Protein AF-A0A2G9PLU1-F1 (afdb_monomer_lite)

Secondary structure (DSSP, 8-state):
--HHHHHHHHHHHHHHHHHHS--S-HHHHHHHHHHHHHHHHHHHHHHHHHHTT-S-GGGGTT--TTSSHHHHHHHHHHHHHHHHHHHTT--STTT-

Radius of gyration: 15.92 Å; chains: 1; bounding box: 36×31×39 Å

Sequence (96 aa):
MDFTHFLRLIHAESERLAKHYPCDSMDRETFARAVKLGEEVGELFSEILKHSALQRKEKMQGYDKDKESLAEEFADVIITSLLLAERMNIDIESAL

Foldseek 3Di:
DDPVVVLVVLLVVLVVCCVVPPDPDLVVVLVVLVVQLVVLVVQLVQVVCLQVVNDDPVSVVPDDPPDPRNVVSVVSNVSSVSSSCVSVVHDVVVVD

pLDDT: mean 90.33, std 9.73, range [56.31, 98.56]

Structure (mmCIF, N/CA/C/O backbone):
data_AF-A0A2G9PLU1-F1
#
_entry.id   AF-A0A2G9PLU1-F1
#
loop_
_atom_site.group_PDB
_atom_site.id
_atom_site.type_symbol
_atom_site.label_atom_id
_atom_site.label_alt_id
_atom_site.label_comp_id
_atom_site.label_asym_id
_atom_site.label_entity_id
_atom_site.label_seq_id
_atom_site.pdbx_PDB_ins_code
_atom_site.Cartn_x
_atom_site.Cartn_y
_atom_site.Cartn_z
_atom_site.occupancy
_atom_site.B_iso_or_equiv
_atom_site.auth_seq_id
_atom_site.auth_comp_id
_atom_site.auth_asym_id
_atom_site.auth_atom_id
_atom_site.pdbx_PDB_model_num
ATOM 1 N N . MET A 1 1 ? -14.379 -10.847 -8.679 1.00 76.38 1 MET A N 1
ATOM 2 C CA . MET A 1 1 ? -13.153 -10.507 -9.426 1.00 76.38 1 MET A CA 1
ATOM 3 C C . MET A 1 1 ? -12.116 -11.552 -9.064 1.00 76.38 1 MET A C 1
ATOM 5 O O . MET A 1 1 ? -12.020 -11.850 -7.881 1.00 76.38 1 MET A O 1
ATOM 9 N N . ASP A 1 2 ? -11.435 -12.166 -10.030 1.00 92.62 2 ASP A N 1
ATOM 10 C CA . ASP A 1 2 ? -10.307 -13.058 -9.726 1.00 92.62 2 ASP A CA 1
ATOM 11 C C . ASP A 1 2 ? -9.016 -12.253 -9.485 1.00 92.62 2 ASP A C 1
ATOM 13 O O . ASP A 1 2 ? -8.937 -11.072 -9.835 1.00 92.62 2 ASP A O 1
ATOM 17 N N . PHE A 1 3 ? -8.025 -12.878 -8.846 1.00 92.06 3 PHE A N 1
ATOM 18 C CA . PHE A 1 3 ? -6.791 -12.200 -8.443 1.00 92.06 3 PHE A CA 1
ATOM 19 C C . PHE A 1 3 ? -5.982 -11.700 -9.649 1.00 92.06 3 PHE A C 1
ATOM 21 O O . PHE A 1 3 ? -5.546 -10.553 -9.667 1.00 92.06 3 PHE A O 1
ATOM 28 N N . THR A 1 4 ? -5.888 -12.493 -10.717 1.00 93.75 4 THR A N 1
ATOM 29 C CA . THR A 1 4 ? -5.207 -12.111 -11.962 1.00 93.75 4 THR A CA 1
ATOM 30 C C . THR A 1 4 ? -5.873 -10.907 -12.645 1.00 93.75 4 THR A C 1
ATOM 32 O O . THR A 1 4 ? -5.211 -10.039 -13.215 1.00 93.75 4 THR A O 1
ATOM 35 N N . HIS A 1 5 ? -7.203 -10.817 -12.623 1.00 95.56 5 HIS A N 1
ATOM 36 C CA . HIS A 1 5 ? -7.951 -9.657 -13.098 1.00 95.56 5 HIS A CA 1
ATOM 37 C C . HIS A 1 5 ? -7.657 -8.434 -12.235 1.00 95.56 5 HIS A C 1
ATOM 39 O O . HIS A 1 5 ? -7.449 -7.354 -12.782 1.00 95.56 5 HIS A O 1
ATOM 45 N N . PHE A 1 6 ? -7.590 -8.601 -10.916 1.00 95.94 6 PHE A N 1
ATOM 46 C CA . PHE A 1 6 ? -7.247 -7.511 -10.013 1.00 95.94 6 PHE A CA 1
ATOM 47 C C . PHE A 1 6 ? -5.825 -6.983 -10.258 1.00 95.94 6 PHE A C 1
ATOM 49 O O . PHE A 1 6 ? -5.657 -5.780 -10.436 1.00 95.94 6 PHE A O 1
ATOM 56 N N . LEU A 1 7 ? -4.822 -7.856 -10.398 1.00 95.88 7 LEU A N 1
ATOM 57 C CA . LEU A 1 7 ? -3.449 -7.443 -10.722 1.00 95.88 7 LEU A CA 1
ATOM 58 C C . LEU A 1 7 ? -3.356 -6.716 -12.073 1.00 95.88 7 LEU A C 1
ATOM 60 O O . LEU A 1 7 ? -2.629 -5.734 -12.196 1.00 95.88 7 LEU A O 1
ATOM 64 N N . ARG A 1 8 ? -4.156 -7.111 -13.074 1.00 96.31 8 ARG A N 1
ATOM 65 C CA . ARG A 1 8 ? -4.253 -6.361 -14.342 1.00 96.31 8 ARG A CA 1
ATOM 66 C C . ARG A 1 8 ? -4.797 -4.944 -14.153 1.00 96.31 8 ARG A C 1
ATOM 68 O O . ARG A 1 8 ? -4.341 -4.033 -14.843 1.00 96.31 8 ARG A O 1
ATOM 75 N N . LEU A 1 9 ? -5.749 -4.745 -13.238 1.00 97.31 9 LEU A N 1
ATOM 76 C CA . LEU A 1 9 ? -6.235 -3.405 -12.891 1.00 97.31 9 LEU A CA 1
ATOM 77 C C . LEU A 1 9 ? -5.149 -2.588 -12.184 1.00 97.31 9 LEU A C 1
ATOM 79 O O . LEU A 1 9 ? -4.967 -1.424 -12.528 1.00 97.31 9 LEU A O 1
ATOM 83 N N . ILE A 1 10 ? -4.390 -3.198 -11.266 1.00 97.69 10 ILE A N 1
ATOM 84 C CA . ILE A 1 10 ? -3.248 -2.546 -10.605 1.00 97.69 10 ILE A CA 1
ATOM 85 C C . ILE A 1 10 ? -2.197 -2.109 -11.626 1.00 97.69 10 ILE A C 1
ATOM 87 O O . ILE A 1 10 ? -1.741 -0.969 -11.573 1.00 97.69 10 ILE A O 1
ATOM 91 N N . HIS A 1 11 ? -1.847 -2.970 -12.581 1.00 96.81 11 HIS A N 1
ATOM 92 C CA . HIS A 1 11 ? -0.902 -2.632 -13.642 1.00 96.81 11 HIS A CA 1
ATOM 93 C C . HIS A 1 11 ? -1.383 -1.425 -14.464 1.00 96.81 11 HIS A C 1
ATOM 95 O O . HIS A 1 11 ? -0.664 -0.434 -14.604 1.00 96.81 11 HIS A O 1
ATOM 101 N N . ALA A 1 12 ? -2.635 -1.460 -14.938 1.00 97.38 12 ALA A N 1
ATOM 102 C CA . ALA A 1 12 ? -3.226 -0.359 -15.700 1.00 97.38 12 ALA A CA 1
ATOM 103 C C . ALA A 1 12 ? -3.272 0.956 -14.899 1.00 97.38 12 ALA A C 1
ATOM 105 O O . ALA A 1 12 ? -3.011 2.035 -15.439 1.00 97.38 12 ALA A O 1
ATOM 106 N N . GLU A 1 13 ? -3.574 0.875 -13.604 1.00 97.12 13 GLU A N 1
ATOM 107 C CA . GLU A 1 13 ? -3.579 2.022 -12.700 1.00 97.12 13 GLU A CA 1
ATOM 108 C C . GLU A 1 13 ? -2.163 2.559 -12.454 1.00 97.12 13 GLU A C 1
ATOM 110 O O . GLU A 1 13 ? -1.943 3.770 -12.496 1.00 97.12 13 GLU A O 1
ATOM 115 N N . SER A 1 14 ? -1.175 1.678 -12.291 1.00 95.19 14 SER A N 1
ATOM 116 C CA . SER A 1 14 ? 0.231 2.059 -12.154 1.00 95.19 14 SER A CA 1
ATOM 117 C C . SER A 1 14 ? 0.719 2.840 -13.375 1.00 95.19 14 SER A C 1
ATOM 119 O O . SER A 1 14 ? 1.313 3.912 -13.213 1.00 95.19 14 SER A O 1
ATOM 121 N N . GLU A 1 15 ? 0.390 2.376 -14.587 1.00 94.81 15 GLU A N 1
ATOM 122 C CA . GLU A 1 15 ? 0.685 3.096 -15.829 1.00 94.81 15 GLU A CA 1
ATOM 123 C C . GLU A 1 15 ? -0.029 4.450 -15.907 1.00 94.81 15 GLU A C 1
ATOM 125 O O . GLU A 1 15 ? 0.551 5.441 -16.365 1.00 94.81 15 GLU A O 1
ATOM 130 N N . ARG A 1 16 ? -1.300 4.511 -15.489 1.00 96.19 16 ARG A N 1
ATOM 131 C CA . ARG A 1 16 ? -2.081 5.754 -15.475 1.00 96.19 16 ARG A CA 1
ATOM 132 C C . ARG A 1 16 ? -1.44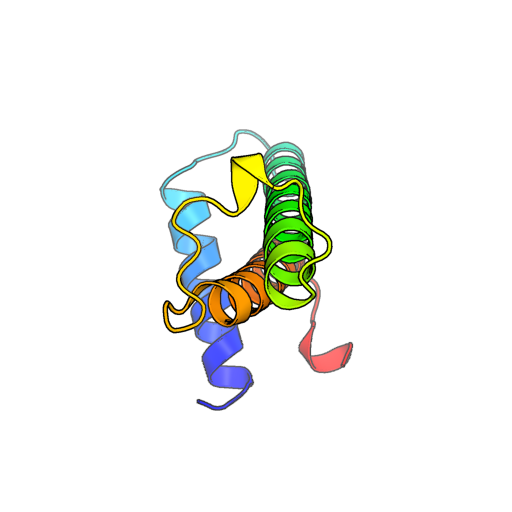3 6.785 -14.547 1.00 96.19 16 ARG A C 1
ATOM 134 O O . ARG A 1 16 ? -1.297 7.942 -14.943 1.00 96.19 16 ARG A O 1
ATOM 141 N N . LEU A 1 17 ? -1.040 6.369 -13.348 1.00 93.44 17 LEU A N 1
ATOM 142 C CA . LEU A 1 17 ? -0.379 7.227 -12.366 1.00 93.44 17 LEU A CA 1
ATOM 143 C C . LEU A 1 17 ? 0.982 7.710 -12.865 1.00 93.44 17 LEU A C 1
ATOM 145 O O . LEU A 1 17 ? 1.257 8.902 -12.768 1.00 93.44 17 LEU A O 1
ATOM 149 N N . ALA A 1 18 ? 1.787 6.837 -13.476 1.00 90.69 18 ALA A N 1
ATOM 150 C CA . ALA A 1 18 ? 3.080 7.218 -14.046 1.00 90.69 18 ALA A CA 1
ATOM 151 C C . ALA A 1 18 ? 2.940 8.267 -15.168 1.00 90.69 18 ALA A C 1
ATOM 153 O O . ALA A 1 18 ? 3.766 9.172 -15.289 1.00 90.69 18 ALA A O 1
ATOM 154 N N . LYS A 1 19 ? 1.868 8.186 -15.970 1.00 92.56 19 LYS A N 1
ATOM 155 C CA . LYS A 1 19 ? 1.547 9.185 -17.007 1.00 92.56 19 LYS A CA 1
ATOM 156 C C . LYS A 1 19 ? 1.054 10.507 -16.415 1.00 92.56 19 LYS A C 1
ATOM 158 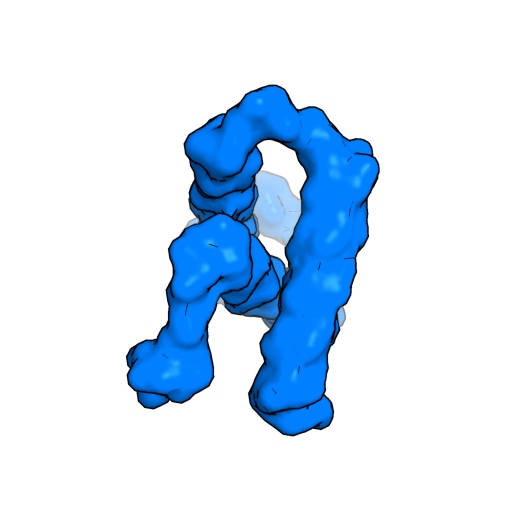O O . LYS A 1 19 ? 1.360 11.562 -16.962 1.00 92.56 19 LYS A O 1
ATOM 163 N N . HIS A 1 20 ? 0.267 10.460 -15.339 1.00 94.00 20 HIS A N 1
ATOM 164 C CA . HIS A 1 20 ? -0.336 11.651 -14.733 1.00 94.00 20 HIS A CA 1
ATOM 165 C C . HIS A 1 20 ? 0.632 12.414 -13.815 1.00 94.00 20 HIS A C 1
ATOM 167 O O . HIS A 1 20 ? 0.604 13.643 -13.779 1.00 94.00 20 HIS A O 1
ATOM 173 N N . TYR A 1 21 ? 1.514 11.696 -13.118 1.00 89.88 21 TYR A N 1
ATOM 174 C CA . TYR A 1 21 ? 2.529 12.236 -12.214 1.00 89.88 21 TYR A CA 1
ATOM 175 C C . TYR A 1 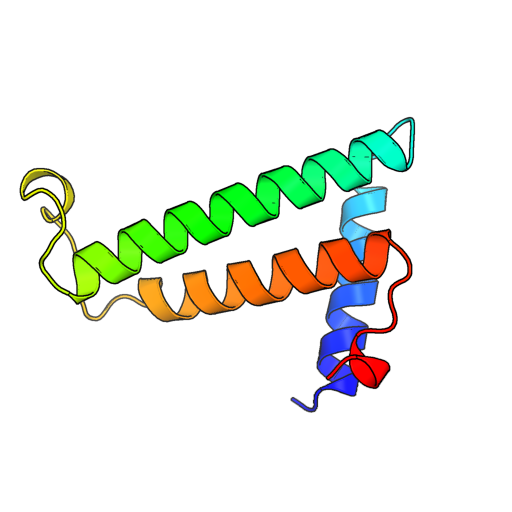21 ? 3.934 11.848 -12.701 1.00 89.88 21 TYR A C 1
ATOM 177 O O . TYR A 1 21 ? 4.592 11.007 -12.083 1.00 89.88 21 TYR A O 1
ATOM 185 N N . PRO A 1 22 ? 4.410 12.427 -13.820 1.00 86.56 22 PRO A N 1
ATOM 186 C CA . PRO A 1 22 ? 5.709 12.077 -14.373 1.00 86.56 22 PRO A CA 1
ATOM 187 C C . PRO A 1 22 ? 6.822 12.402 -13.374 1.00 86.56 22 PRO A C 1
ATOM 189 O O . PRO A 1 22 ? 6.918 13.520 -12.861 1.00 86.56 22 PRO A O 1
ATOM 192 N N . CYS A 1 23 ? 7.681 11.418 -13.119 1.00 85.12 23 CYS A N 1
ATOM 193 C CA . CYS A 1 23 ? 8.853 11.561 -12.267 1.00 85.12 23 CYS A CA 1
ATOM 194 C C . CYS A 1 23 ? 10.133 11.532 -13.108 1.00 85.12 23 CYS A C 1
ATOM 196 O O . CYS A 1 23 ? 10.219 10.832 -14.114 1.00 85.12 23 CYS A O 1
ATOM 198 N N . ASP A 1 24 ? 11.137 12.289 -12.682 1.00 83.00 24 ASP A N 1
ATOM 199 C CA . ASP A 1 24 ? 12.452 12.372 -13.323 1.00 83.00 24 ASP A CA 1
ATOM 200 C C . ASP A 1 24 ? 13.318 11.127 -13.076 1.00 83.00 24 ASP A C 1
ATOM 202 O O . ASP A 1 24 ? 14.215 10.839 -13.869 1.00 83.00 24 ASP A O 1
ATOM 206 N N . SER A 1 25 ? 13.046 10.370 -12.008 1.00 85.06 25 SER A N 1
ATOM 207 C CA . SER A 1 25 ? 13.700 9.093 -11.732 1.00 85.06 25 SER A CA 1
ATOM 208 C C . SER A 1 25 ? 12.745 8.039 -11.171 1.00 85.06 25 SER A C 1
ATOM 210 O O . SER A 1 25 ? 11.794 8.333 -10.444 1.00 85.06 25 SER A O 1
ATOM 212 N N . MET A 1 26 ? 13.053 6.777 -11.479 1.00 78.50 26 MET A N 1
ATOM 213 C CA . MET A 1 26 ? 12.366 5.612 -10.918 1.00 78.50 26 MET A CA 1
ATOM 214 C C . MET A 1 26 ? 12.438 5.579 -9.387 1.00 78.50 26 MET A C 1
ATOM 216 O O . MET A 1 26 ? 11.445 5.253 -8.737 1.00 78.50 26 MET A O 1
ATOM 220 N N . ASP A 1 27 ? 13.577 5.966 -8.810 1.00 87.62 27 ASP A N 1
ATOM 221 C CA . ASP A 1 27 ? 13.769 5.986 -7.359 1.00 87.62 27 ASP A CA 1
ATOM 222 C C . ASP A 1 27 ? 12.822 6.980 -6.686 1.00 87.62 27 ASP A C 1
ATOM 224 O O . ASP A 1 27 ? 12.189 6.647 -5.686 1.00 87.62 27 ASP A O 1
ATOM 228 N N . ARG A 1 28 ? 12.657 8.186 -7.251 1.00 89.25 28 ARG A N 1
ATOM 229 C CA . ARG A 1 28 ? 11.762 9.199 -6.674 1.00 89.25 28 ARG A CA 1
ATOM 230 C C . ARG A 1 28 ? 10.309 8.730 -6.688 1.00 89.25 28 ARG A C 1
ATOM 232 O O . ARG A 1 28 ? 9.613 8.896 -5.690 1.00 89.25 28 ARG A O 1
ATOM 239 N N . GLU A 1 29 ? 9.867 8.114 -7.779 1.00 90.81 29 GLU A N 1
ATOM 240 C CA . GLU A 1 29 ? 8.517 7.552 -7.869 1.00 90.81 29 GLU A CA 1
ATOM 241 C C . GLU A 1 29 ? 8.309 6.403 -6.870 1.00 90.81 29 GLU A C 1
ATOM 243 O O . GLU A 1 29 ? 7.285 6.344 -6.191 1.00 90.81 29 GLU A O 1
ATOM 248 N N . THR A 1 30 ? 9.303 5.523 -6.736 1.00 93.94 30 THR A N 1
ATOM 249 C CA . THR A 1 30 ? 9.276 4.408 -5.778 1.00 93.94 30 THR A CA 1
ATOM 250 C C . THR A 1 30 ? 9.162 4.927 -4.346 1.00 93.94 30 THR A C 1
ATOM 252 O O . THR A 1 30 ? 8.312 4.461 -3.589 1.00 93.94 30 THR A O 1
ATOM 255 N N . PHE A 1 31 ? 9.946 5.946 -3.979 1.00 94.56 31 PHE A N 1
ATOM 256 C CA . PHE A 1 31 ? 9.844 6.573 -2.661 1.00 94.56 31 PHE A CA 1
ATOM 257 C C . PHE A 1 31 ? 8.493 7.252 -2.438 1.00 94.56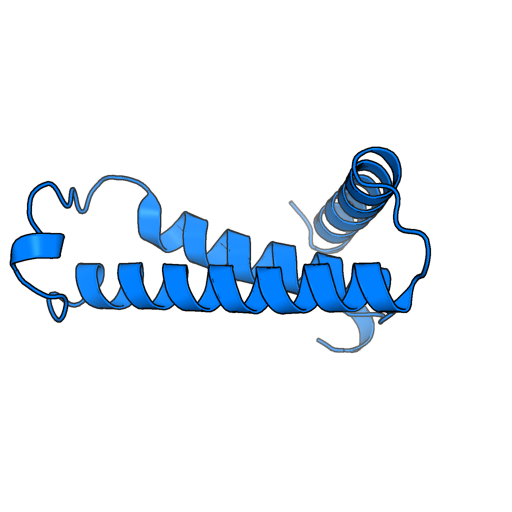 31 PHE A C 1
ATOM 259 O O . PHE A 1 31 ? 7.925 7.104 -1.361 1.00 94.56 31 PHE A O 1
ATOM 266 N N . ALA A 1 32 ? 7.947 7.952 -3.435 1.00 94.50 32 ALA A N 1
ATOM 267 C CA . ALA A 1 32 ? 6.625 8.564 -3.319 1.00 94.50 32 ALA A CA 1
ATOM 268 C C . ALA A 1 32 ? 5.534 7.512 -3.052 1.00 94.50 32 ALA A C 1
ATOM 270 O O . ALA A 1 32 ? 4.715 7.690 -2.152 1.00 94.50 32 ALA A O 1
ATOM 271 N N . ARG A 1 33 ? 5.568 6.382 -3.770 1.00 95.75 33 ARG A N 1
ATOM 272 C CA . ARG A 1 33 ? 4.644 5.255 -3.553 1.00 95.75 33 ARG A CA 1
ATOM 273 C C . ARG A 1 33 ? 4.838 4.603 -2.180 1.00 95.75 33 ARG A C 1
ATOM 275 O O . ARG A 1 33 ? 3.854 4.289 -1.522 1.00 95.75 33 ARG A O 1
ATOM 282 N N . ALA A 1 34 ? 6.079 4.460 -1.712 1.00 97.62 34 ALA A N 1
ATOM 283 C CA . ALA A 1 34 ? 6.369 3.943 -0.373 1.00 97.62 34 ALA A CA 1
ATOM 284 C C . ALA A 1 34 ? 5.858 4.871 0.743 1.00 97.62 34 ALA A C 1
ATOM 286 O O . ALA A 1 34 ? 5.314 4.398 1.738 1.00 97.62 34 ALA A O 1
ATOM 287 N N . VAL A 1 35 ? 5.990 6.191 0.570 1.00 97.69 35 VAL A N 1
ATOM 288 C CA . VAL A 1 35 ? 5.422 7.178 1.500 1.00 97.69 35 VAL A CA 1
ATOM 289 C C . VAL A 1 35 ? 3.895 7.110 1.493 1.00 97.69 35 VAL A C 1
ATOM 291 O O . VAL A 1 35 ? 3.305 7.107 2.569 1.00 97.69 35 VAL A O 1
ATOM 294 N N . LYS A 1 36 ? 3.264 6.980 0.316 1.00 97.38 36 LYS A N 1
ATOM 295 C CA . LYS A 1 36 ? 1.806 6.833 0.203 1.00 97.38 36 LYS A CA 1
ATOM 296 C C . LYS A 1 36 ? 1.301 5.565 0.897 1.00 97.38 36 LYS A C 1
ATOM 298 O O . LYS A 1 36 ? 0.347 5.645 1.651 1.00 97.38 36 LYS A O 1
ATOM 303 N N . LEU A 1 37 ? 1.993 4.430 0.768 1.00 98.56 37 LEU A N 1
ATOM 304 C CA . LEU A 1 37 ? 1.674 3.231 1.558 1.00 98.56 37 LEU A CA 1
ATOM 305 C C . LEU A 1 37 ? 1.736 3.502 3.075 1.00 98.56 37 LEU A C 1
ATOM 307 O O . LEU A 1 37 ? 0.880 3.046 3.828 1.00 98.56 37 LEU A O 1
ATOM 311 N N . GLY A 1 38 ? 2.740 4.254 3.537 1.00 98.44 38 GLY A N 1
ATOM 312 C CA . GLY A 1 38 ? 2.836 4.655 4.943 1.00 98.44 38 GLY A CA 1
ATOM 313 C C . GLY A 1 38 ? 1.672 5.538 5.411 1.00 98.44 38 GLY A C 1
ATOM 314 O O . GLY A 1 38 ? 1.245 5.414 6.559 1.00 98.44 38 GLY A O 1
ATOM 315 N N . GLU A 1 39 ? 1.160 6.403 4.534 1.00 98.31 39 GLU A N 1
ATOM 316 C CA . GLU A 1 39 ? -0.039 7.219 4.761 1.00 98.31 39 GLU A CA 1
ATOM 317 C C . GLU A 1 39 ? -1.274 6.331 4.955 1.00 98.31 39 GLU A C 1
ATOM 319 O O . GLU A 1 39 ? -1.869 6.397 6.030 1.00 98.31 39 GLU A O 1
ATOM 324 N N . GLU A 1 40 ? -1.563 5.418 4.017 1.00 98.19 40 GLU A N 1
ATOM 325 C CA . GLU A 1 40 ? -2.738 4.525 4.094 1.00 98.19 40 GLU A CA 1
ATOM 326 C C . GLU A 1 40 ? -2.714 3.629 5.338 1.00 98.19 40 GLU A C 1
ATOM 328 O O . GLU A 1 40 ? -3.727 3.397 5.989 1.00 98.19 40 GLU A O 1
ATOM 333 N N . VAL A 1 41 ? -1.536 3.137 5.740 1.00 98.38 41 VAL A N 1
ATOM 334 C CA . VAL A 1 41 ? -1.414 2.360 6.986 1.00 98.38 41 VAL A CA 1
ATOM 335 C C . VAL A 1 41 ? -1.761 3.222 8.207 1.00 98.38 41 VAL A C 1
ATOM 337 O O . VAL A 1 41 ? -2.367 2.738 9.168 1.00 98.38 41 VAL A O 1
ATOM 340 N N . GLY A 1 42 ? -1.389 4.502 8.189 1.00 96.56 42 GLY A N 1
ATOM 341 C CA . GLY A 1 42 ? -1.757 5.458 9.229 1.00 96.56 42 GLY A CA 1
ATOM 342 C C . GLY A 1 42 ? -3.262 5.736 9.276 1.00 96.56 42 GLY A C 1
ATOM 343 O O . GLY A 1 42 ? -3.831 5.813 10.373 1.00 96.56 42 GLY A O 1
ATOM 344 N N . GLU A 1 43 ? -3.904 5.859 8.115 1.00 95.00 43 GLU A N 1
ATOM 345 C CA . GLU A 1 43 ? -5.354 6.055 7.982 1.00 95.00 43 GLU A CA 1
ATOM 346 C C . GLU A 1 43 ? -6.123 4.805 8.436 1.00 95.00 43 GLU A C 1
ATOM 348 O O . GLU A 1 43 ? -6.968 4.900 9.337 1.00 95.00 43 GLU A O 1
ATOM 353 N N . LEU A 1 44 ? -5.682 3.615 8.021 1.00 95.88 44 LEU A N 1
ATOM 354 C CA . LEU A 1 44 ? -6.177 2.337 8.532 1.00 95.88 44 LEU A CA 1
ATOM 355 C C . LEU A 1 44 ? -6.080 2.246 10.060 1.00 95.88 44 LEU A C 1
ATOM 357 O O . LEU A 1 44 ? -7.044 1.864 10.727 1.00 95.88 44 LEU A O 1
ATOM 361 N N . PHE A 1 45 ? -4.950 2.625 10.664 1.00 95.06 45 PHE A N 1
ATOM 362 C CA . PHE A 1 45 ? -4.836 2.649 12.126 1.00 95.06 45 PHE A CA 1
ATOM 363 C C . PHE A 1 45 ? -5.804 3.640 12.773 1.00 95.06 45 PHE A C 1
ATOM 365 O O . PHE A 1 45 ? -6.363 3.348 13.835 1.00 95.06 45 PHE A O 1
ATOM 372 N N . SER A 1 46 ? -6.033 4.798 12.153 1.00 91.88 46 SER A N 1
ATOM 373 C CA . SER A 1 46 ? -7.035 5.750 12.628 1.00 91.88 46 SER A CA 1
ATOM 374 C C . SER A 1 46 ? -8.436 5.129 12.629 1.00 91.88 46 SER A C 1
ATOM 376 O O . SER A 1 46 ? -9.126 5.234 13.651 1.00 91.88 46 SER A O 1
ATOM 378 N N . GLU A 1 47 ? -8.835 4.442 11.558 1.00 91.25 47 GLU A N 1
ATOM 379 C CA . GLU A 1 47 ? -10.146 3.788 11.463 1.00 91.25 47 GLU A CA 1
ATOM 380 C C . GLU A 1 47 ? -10.276 2.573 12.385 1.00 91.25 47 GLU A C 1
ATOM 382 O O . GLU A 1 47 ? -11.299 2.423 13.055 1.00 91.25 47 GLU A O 1
ATOM 387 N N . ILE A 1 48 ? -9.225 1.765 12.556 1.00 92.00 48 ILE A N 1
ATOM 388 C CA . ILE A 1 48 ? -9.203 0.665 13.538 1.00 92.00 48 ILE A CA 1
ATOM 389 C C . ILE A 1 48 ? -9.434 1.198 14.957 1.00 92.00 48 ILE A C 1
ATOM 391 O O . ILE A 1 48 ? -10.208 0.617 15.730 1.00 92.00 48 ILE A O 1
ATOM 395 N N . LEU A 1 49 ? -8.792 2.314 15.319 1.00 91.88 49 LEU A N 1
ATOM 396 C CA . LEU A 1 49 ? -8.978 2.941 16.629 1.00 91.88 49 LEU A CA 1
ATOM 397 C C . LEU A 1 49 ? -10.404 3.469 16.811 1.00 91.88 49 LEU A C 1
ATOM 399 O O . LEU A 1 49 ? -10.958 3.340 17.908 1.00 91.88 49 LEU A O 1
ATOM 403 N N . LYS A 1 50 ? -11.012 4.046 15.767 1.00 88.69 50 LYS A N 1
ATOM 404 C CA . LYS A 1 50 ? -12.414 4.490 15.813 1.00 88.69 50 LYS A CA 1
ATOM 405 C C . LYS A 1 50 ? -13.366 3.300 15.948 1.00 88.69 50 LYS A C 1
ATOM 407 O O . LYS A 1 50 ? -14.231 3.307 16.828 1.00 88.69 50 LYS A O 1
ATOM 412 N N . HIS A 1 51 ? -13.157 2.244 15.160 1.00 87.44 51 HIS A N 1
ATOM 413 C CA . HIS A 1 51 ? -13.939 1.008 15.204 1.00 87.44 51 HIS A CA 1
ATOM 414 C C . HIS A 1 51 ? -13.883 0.341 16.588 1.00 87.44 51 HIS A C 1
ATOM 416 O O . HIS A 1 51 ? -14.915 -0.053 17.134 1.00 87.44 51 HIS A O 1
ATOM 422 N N . SER A 1 52 ? -12.697 0.311 17.201 1.00 89.19 52 SER A N 1
ATOM 423 C CA . SER A 1 52 ? -12.455 -0.273 18.529 1.00 89.19 52 SER A CA 1
ATOM 424 C C . SER A 1 52 ? -12.836 0.648 19.698 1.00 89.19 52 SER A C 1
ATOM 426 O O . SER A 1 52 ? -12.636 0.280 20.853 1.00 89.19 52 SER A O 1
ATOM 428 N N . ALA A 1 53 ? -13.362 1.849 19.427 1.00 86.19 53 ALA A N 1
ATOM 429 C CA . ALA A 1 53 ? -13.666 2.881 20.425 1.00 86.19 53 ALA A CA 1
ATOM 430 C C . ALA A 1 53 ? -12.462 3.304 21.304 1.00 86.19 53 ALA A C 1
ATOM 432 O O . ALA A 1 53 ? -12.638 3.740 22.442 1.00 86.19 53 ALA A O 1
ATOM 433 N N . LEU A 1 54 ? -11.241 3.206 20.765 1.00 89.75 54 LEU A N 1
ATOM 434 C CA . LEU A 1 54 ? -9.982 3.586 21.425 1.00 89.75 54 LEU A CA 1
ATOM 435 C C . LEU A 1 54 ? -9.420 4.932 20.930 1.00 89.75 54 LEU A C 1
ATOM 437 O O . LEU A 1 54 ? -8.386 5.394 21.409 1.00 89.75 54 LEU A O 1
ATOM 441 N N . GLN A 1 55 ? -10.085 5.573 19.969 1.00 89.00 55 GLN A N 1
ATOM 442 C CA . GLN A 1 55 ? -9.703 6.882 19.443 1.00 89.00 55 GLN A CA 1
ATOM 443 C C . GLN A 1 55 ? -10.043 8.028 20.420 1.00 89.00 55 GLN A C 1
ATOM 445 O O . GLN A 1 55 ? -10.970 7.942 21.229 1.00 89.00 55 GLN A O 1
ATOM 450 N N . ARG A 1 56 ? -9.312 9.148 20.317 1.00 86.12 56 ARG A N 1
ATOM 451 C CA . ARG A 1 56 ? -9.599 10.382 21.070 1.00 86.12 56 ARG A CA 1
ATOM 452 C C . ARG A 1 56 ? -11.036 10.863 20.841 1.00 86.12 56 ARG A C 1
ATOM 454 O O . ARG A 1 56 ? -11.495 10.921 19.702 1.00 86.12 56 ARG A O 1
ATOM 461 N N . LYS A 1 57 ? -11.725 11.263 21.917 1.00 83.00 57 LYS A N 1
ATOM 462 C CA . LYS A 1 57 ? -13.155 11.630 21.899 1.00 83.00 57 LYS A CA 1
ATOM 463 C C . LYS A 1 57 ? -13.471 12.757 20.915 1.00 83.00 57 LYS A C 1
ATOM 465 O O . LYS A 1 57 ? -14.515 12.719 20.274 1.00 83.00 57 LYS A O 1
ATOM 470 N N . GLU A 1 58 ? -12.570 13.723 20.759 1.00 83.75 58 GLU A N 1
ATOM 471 C CA . GLU A 1 58 ? -12.732 14.838 19.819 1.00 83.75 58 GLU A CA 1
ATOM 472 C C . GLU A 1 58 ? -12.742 14.357 18.362 1.00 83.75 58 GLU A C 1
ATOM 474 O O . GLU A 1 58 ? -13.462 14.905 17.538 1.00 83.75 58 GLU A O 1
ATOM 479 N N . LYS A 1 59 ? -11.991 13.290 18.053 1.00 75.81 59 LYS A N 1
ATOM 480 C CA . LYS A 1 59 ? -11.939 12.658 16.724 1.00 75.81 59 LYS A CA 1
ATOM 481 C C . LYS A 1 59 ? -13.075 11.660 16.469 1.00 75.81 59 LYS A C 1
ATOM 483 O O . LYS A 1 59 ? -13.205 11.170 15.352 1.00 75.81 59 LYS A O 1
ATOM 488 N N . MET A 1 60 ? -13.868 11.348 17.494 1.00 74.31 60 MET A N 1
ATOM 489 C CA . MET A 1 60 ? -15.051 10.485 17.398 1.00 74.31 60 MET A CA 1
ATOM 490 C C . MET A 1 60 ? -16.338 11.282 17.141 1.00 74.31 60 MET A C 1
ATOM 492 O O . MET A 1 60 ? -17.378 10.687 16.859 1.00 74.31 60 MET A O 1
ATOM 496 N N . GLN A 1 61 ? -16.302 12.617 17.240 1.00 72.25 61 GLN A N 1
ATOM 497 C CA . GLN A 1 61 ? -17.458 13.459 16.930 1.00 72.25 61 GLN A CA 1
ATOM 498 C C . GLN A 1 61 ? -17.780 13.363 15.433 1.00 72.25 61 GLN A C 1
ATOM 500 O O . GLN A 1 61 ? -16.971 13.752 14.598 1.00 72.25 61 GLN A O 1
ATOM 505 N N . GLY A 1 62 ? -18.956 12.825 15.101 1.00 67.81 62 GLY A N 1
ATOM 506 C CA . GLY A 1 62 ? -19.373 12.598 13.713 1.00 67.81 62 GLY A CA 1
ATOM 507 C C . GLY A 1 62 ? -18.869 11.290 13.095 1.00 67.81 62 GLY A C 1
ATOM 508 O O . GLY A 1 62 ? -19.060 11.095 11.898 1.00 67.81 62 GLY A O 1
ATOM 509 N N . TYR A 1 63 ? -18.256 10.397 13.884 1.00 68.69 63 TYR A N 1
ATOM 510 C CA . TYR A 1 63 ? -17.956 9.042 13.426 1.00 68.69 63 TYR A CA 1
ATOM 511 C C . TYR A 1 63 ? -19.255 8.247 13.284 1.00 68.69 63 TYR A C 1
ATOM 513 O O . TYR A 1 63 ? -19.942 7.973 14.271 1.00 68.69 63 TYR A O 1
ATOM 521 N N . ASP A 1 64 ? -19.578 7.903 12.046 1.00 67.12 64 ASP A N 1
ATOM 522 C CA . ASP A 1 64 ? -20.728 7.091 11.688 1.00 67.12 64 ASP A CA 1
ATOM 523 C C . ASP A 1 64 ? -20.228 5.676 11.399 1.00 67.12 64 ASP A C 1
ATOM 525 O O . ASP A 1 64 ? -19.526 5.455 10.415 1.00 67.12 64 ASP A O 1
ATOM 529 N N . LYS A 1 65 ? -20.532 4.731 12.295 1.00 61.94 65 LYS A N 1
ATOM 530 C CA . LYS A 1 65 ? -20.067 3.337 12.184 1.00 61.94 65 LYS A CA 1
ATOM 531 C C . LYS A 1 65 ? -20.595 2.631 10.935 1.00 61.94 65 LYS A C 1
ATOM 533 O O . LYS A 1 65 ? -20.008 1.628 10.540 1.00 61.94 65 LYS A O 1
ATOM 538 N N . ASP A 1 66 ? -21.680 3.145 10.363 1.00 56.31 66 ASP A N 1
ATOM 539 C CA . ASP A 1 66 ? -22.347 2.580 9.195 1.00 56.31 66 ASP A CA 1
ATOM 540 C C . ASP A 1 66 ? -21.856 3.210 7.877 1.00 56.31 66 ASP A C 1
ATOM 542 O O . ASP A 1 66 ? -22.309 2.814 6.804 1.00 56.31 66 ASP A O 1
ATOM 546 N N . LYS A 1 67 ? -20.921 4.175 7.931 1.00 58.00 67 LYS A N 1
ATOM 547 C CA . LYS A 1 67 ? -20.223 4.688 6.744 1.00 58.00 67 LYS A CA 1
ATOM 548 C C . LYS A 1 67 ? -18.962 3.873 6.492 1.00 58.00 67 LYS A C 1
ATOM 550 O O . LYS A 1 67 ? -18.237 3.546 7.422 1.00 58.00 67 LYS A O 1
ATOM 555 N N . GLU A 1 68 ? -18.730 3.566 5.225 1.00 59.66 68 GLU A N 1
ATOM 556 C CA . GLU A 1 68 ? -17.810 2.572 4.655 1.00 59.66 68 GLU A CA 1
ATOM 557 C C . GLU A 1 68 ? -16.299 2.762 4.945 1.00 59.66 68 GLU A C 1
ATOM 559 O O . GLU A 1 68 ? -15.477 2.245 4.205 1.00 59.66 68 GLU A O 1
ATOM 564 N N . SER A 1 69 ? -15.878 3.406 6.039 1.00 77.50 69 SER A N 1
ATOM 565 C CA . SER A 1 69 ? -14.479 3.8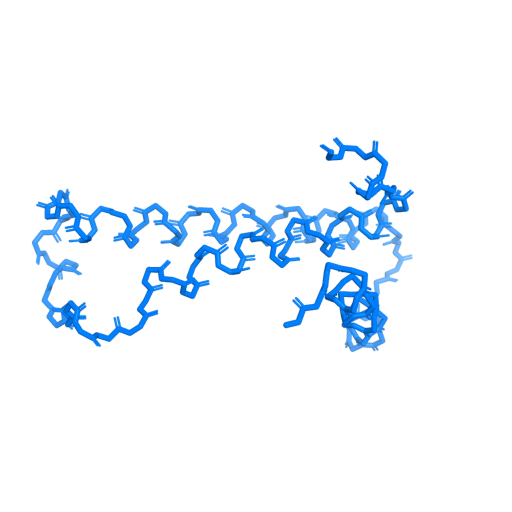20 6.216 1.00 77.50 69 SER A CA 1
ATOM 566 C C . SER A 1 69 ? -13.490 2.663 6.380 1.00 77.50 69 SER A C 1
ATOM 568 O O . SER A 1 69 ? -12.503 2.587 5.668 1.00 77.50 69 SER A O 1
ATOM 570 N N . LEU A 1 70 ? -1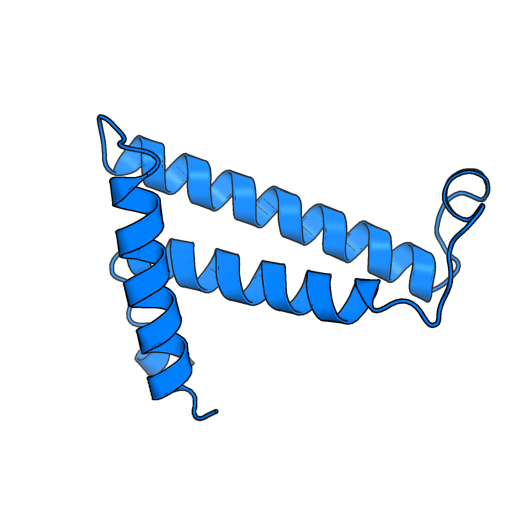3.732 1.706 7.282 1.00 89.44 70 LEU A N 1
ATOM 571 C CA . LEU A 1 70 ? -12.694 0.719 7.617 1.00 89.44 70 LEU A CA 1
ATOM 572 C C . LEU A 1 70 ? -12.339 -0.219 6.449 1.00 89.44 70 LEU A C 1
ATOM 574 O O . LEU A 1 70 ? -11.181 -0.597 6.295 1.00 89.44 70 LEU A O 1
ATOM 578 N N . ALA A 1 71 ? -13.332 -0.637 5.659 1.00 92.31 71 ALA A N 1
ATOM 579 C CA . ALA A 1 71 ? -13.103 -1.533 4.527 1.00 92.31 71 ALA A CA 1
ATOM 580 C C . ALA A 1 71 ? -12.352 -0.830 3.384 1.00 92.31 71 ALA A C 1
ATOM 582 O O . ALA A 1 71 ? -11.515 -1.468 2.745 1.00 92.31 71 ALA A O 1
ATOM 583 N N . GLU A 1 72 ? -12.630 0.459 3.167 1.00 93.25 72 GLU A N 1
ATOM 584 C CA . GLU A 1 72 ? -11.909 1.314 2.219 1.00 93.25 72 GLU A CA 1
ATOM 585 C C . GLU A 1 72 ? -10.430 1.411 2.601 1.00 93.25 72 GLU A C 1
ATOM 587 O O . GLU A 1 72 ? -9.584 1.048 1.791 1.00 93.25 72 GLU A O 1
ATOM 592 N N . GLU A 1 73 ? -10.112 1.702 3.866 1.00 95.62 73 GLU A N 1
ATOM 593 C CA . GLU A 1 73 ? -8.713 1.794 4.315 1.00 95.62 73 GLU A CA 1
ATOM 594 C C . GLU A 1 73 ? -7.936 0.474 4.154 1.00 95.62 73 GLU A C 1
ATOM 596 O O . GLU A 1 73 ? -6.746 0.451 3.831 1.00 95.62 73 GLU A O 1
ATOM 601 N N . PHE A 1 74 ? -8.595 -0.674 4.364 1.00 96.81 74 PHE A N 1
ATOM 602 C CA . PHE A 1 74 ? -7.973 -1.970 4.071 1.00 96.81 74 PHE A CA 1
ATOM 603 C C . PHE A 1 74 ? -7.693 -2.131 2.574 1.00 96.81 74 PHE A C 1
ATOM 605 O O . PHE A 1 74 ? -6.641 -2.659 2.201 1.00 96.81 74 PHE A O 1
ATOM 612 N N . ALA A 1 75 ? -8.625 -1.706 1.720 1.00 96.50 75 ALA A N 1
ATOM 613 C CA . ALA A 1 75 ? -8.445 -1.747 0.278 1.00 96.50 75 ALA A CA 1
ATOM 614 C C . ALA A 1 75 ? -7.314 -0.809 -0.167 1.00 96.50 75 ALA A C 1
ATOM 616 O O . ALA A 1 75 ? -6.484 -1.232 -0.973 1.00 96.50 75 ALA A O 1
ATOM 617 N N . ASP A 1 76 ? -7.215 0.391 0.400 1.00 97.38 76 ASP A N 1
ATOM 618 C CA . ASP A 1 76 ? -6.177 1.369 0.070 1.00 97.38 76 ASP A CA 1
ATOM 619 C C . ASP A 1 76 ? -4.780 0.863 0.436 1.00 97.38 76 ASP A C 1
ATOM 621 O O . ASP A 1 76 ? -3.865 0.919 -0.394 1.00 97.38 76 ASP A O 1
ATOM 625 N N . VAL A 1 77 ? -4.610 0.232 1.604 1.00 98.38 77 VAL A N 1
ATOM 626 C CA . VAL A 1 77 ? -3.342 -0.428 1.970 1.00 98.38 77 VAL A CA 1
ATOM 627 C C . VAL A 1 77 ? -2.987 -1.553 0.991 1.00 98.38 77 VAL A C 1
ATOM 629 O O . VAL A 1 77 ? -1.830 -1.666 0.575 1.00 98.38 77 VAL A O 1
ATOM 632 N N . ILE A 1 78 ? -3.955 -2.384 0.585 1.00 97.94 78 ILE A N 1
ATOM 633 C CA . ILE A 1 78 ? -3.720 -3.465 -0.389 1.00 97.94 78 ILE A CA 1
ATOM 634 C C . ILE A 1 78 ? -3.317 -2.880 -1.747 1.00 97.94 78 ILE A C 1
ATOM 636 O O . ILE A 1 78 ? -2.308 -3.288 -2.322 1.00 97.94 78 ILE A O 1
ATOM 640 N N . ILE A 1 79 ? -4.077 -1.914 -2.259 1.00 98.00 79 ILE A N 1
ATOM 641 C CA . ILE A 1 79 ? -3.859 -1.314 -3.578 1.00 98.00 79 ILE A CA 1
ATOM 642 C C . ILE A 1 79 ? -2.512 -0.593 -3.618 1.00 98.00 79 ILE A C 1
ATOM 644 O O . ILE A 1 79 ? -1.729 -0.821 -4.540 1.00 98.00 79 ILE A O 1
ATOM 648 N N . THR A 1 80 ? -2.192 0.230 -2.619 1.00 98.12 80 THR A N 1
ATOM 649 C CA . THR A 1 80 ? -0.915 0.960 -2.572 1.00 98.12 80 THR A CA 1
ATOM 650 C C . THR A 1 80 ? 0.287 0.033 -2.397 1.00 98.12 80 THR A C 1
ATOM 652 O O . THR A 1 80 ? 1.326 0.270 -3.019 1.00 98.12 80 THR A O 1
ATOM 655 N N . SER A 1 81 ? 0.139 -1.075 -1.661 1.00 98.31 81 SER A N 1
ATOM 656 C CA . SER A 1 81 ? 1.159 -2.132 -1.582 1.00 98.31 81 SER A CA 1
ATOM 657 C C . SER A 1 81 ? 1.424 -2.769 -2.948 1.00 98.31 81 SER A C 1
ATOM 659 O O . SER A 1 81 ? 2.578 -2.897 -3.361 1.00 98.31 81 SER A O 1
ATOM 661 N N . LEU A 1 82 ? 0.366 -3.132 -3.679 1.00 98.19 82 LEU A N 1
ATOM 662 C CA . LEU A 1 82 ? 0.481 -3.747 -5.004 1.00 98.19 82 LEU A CA 1
ATOM 663 C C . LEU A 1 82 ? 1.020 -2.761 -6.048 1.00 98.19 82 LEU A C 1
ATOM 665 O O . LEU A 1 82 ? 1.850 -3.137 -6.868 1.00 98.19 82 LEU A O 1
ATOM 669 N N . LEU A 1 83 ? 0.622 -1.487 -5.991 1.00 97.50 83 LEU A N 1
ATOM 670 C CA . LEU A 1 83 ? 1.156 -0.428 -6.853 1.00 97.50 83 LEU A CA 1
ATOM 671 C C . LEU A 1 83 ? 2.654 -0.186 -6.624 1.00 97.50 83 LEU A C 1
ATOM 673 O O . LEU A 1 83 ? 3.378 0.132 -7.571 1.00 97.50 83 LEU A O 1
ATOM 677 N N . LEU A 1 84 ? 3.127 -0.305 -5.381 1.00 97.44 84 LEU A N 1
ATOM 678 C CA . LEU A 1 84 ? 4.552 -0.232 -5.066 1.00 97.44 84 LEU A CA 1
ATOM 679 C C . LEU A 1 84 ? 5.299 -1.467 -5.585 1.00 97.44 84 LEU A C 1
ATOM 681 O O . LEU A 1 84 ? 6.340 -1.316 -6.224 1.00 97.44 84 LEU A O 1
ATOM 685 N N . ALA A 1 85 ? 4.755 -2.666 -5.365 1.00 97.19 85 ALA A N 1
ATOM 686 C CA . ALA A 1 85 ? 5.331 -3.913 -5.864 1.00 97.19 85 ALA A CA 1
ATOM 687 C C . ALA A 1 85 ? 5.450 -3.917 -7.396 1.00 97.19 85 ALA A C 1
ATOM 689 O O . ALA A 1 85 ? 6.526 -4.195 -7.927 1.00 97.19 85 ALA A O 1
ATOM 690 N N . GLU A 1 86 ? 4.390 -3.498 -8.090 1.00 95.31 86 GLU A N 1
ATOM 691 C CA . GLU A 1 86 ? 4.363 -3.306 -9.541 1.00 95.31 86 GLU A CA 1
ATOM 692 C C . GLU A 1 86 ? 5.478 -2.355 -9.984 1.00 95.31 86 GLU A C 1
ATOM 694 O O . GLU A 1 86 ? 6.246 -2.654 -10.899 1.00 95.31 86 GLU A O 1
ATOM 699 N N . ARG A 1 87 ? 5.645 -1.221 -9.288 1.00 92.75 87 ARG A N 1
ATOM 700 C CA . ARG A 1 87 ? 6.678 -0.244 -9.649 1.00 92.75 87 ARG A CA 1
ATOM 701 C C . ARG A 1 87 ? 8.098 -0.789 -9.507 1.00 92.75 87 ARG A C 1
ATOM 703 O O . ARG A 1 87 ? 8.982 -0.390 -10.273 1.00 92.75 87 ARG A O 1
ATOM 710 N N . MET A 1 88 ? 8.294 -1.679 -8.540 1.00 94.69 88 MET A N 1
ATOM 711 C CA . MET A 1 88 ? 9.550 -2.371 -8.261 1.00 94.69 88 MET A CA 1
ATOM 712 C C . MET A 1 88 ? 9.742 -3.637 -9.115 1.00 94.69 88 MET A C 1
ATOM 714 O O . MET A 1 88 ? 10.773 -4.294 -8.978 1.00 94.69 88 MET A O 1
ATOM 718 N N . ASN A 1 89 ? 8.804 -3.952 -10.018 1.00 94.12 89 ASN A N 1
ATOM 719 C CA . ASN A 1 89 ? 8.774 -5.174 -10.830 1.00 94.12 89 ASN A CA 1
ATOM 720 C C . ASN A 1 89 ? 8.814 -6.460 -9.982 1.00 94.12 89 ASN A C 1
ATOM 722 O O . ASN A 1 89 ? 9.521 -7.413 -10.313 1.00 94.12 89 ASN A O 1
ATOM 726 N N . ILE A 1 90 ? 8.091 -6.472 -8.861 1.00 96.25 90 ILE A N 1
ATOM 727 C CA . ILE A 1 90 ? 7.961 -7.645 -7.993 1.00 96.25 90 ILE A CA 1
ATOM 728 C C . ILE A 1 90 ? 6.770 -8.481 -8.461 1.00 96.25 90 ILE A C 1
ATOM 730 O O . ILE A 1 90 ? 5.646 -7.989 -8.532 1.00 96.25 90 ILE A O 1
ATOM 734 N N . ASP A 1 91 ? 7.012 -9.765 -8.708 1.00 94.94 91 ASP A N 1
ATOM 735 C CA . ASP A 1 91 ? 5.954 -10.742 -8.949 1.00 94.94 91 ASP A CA 1
ATOM 736 C C . ASP A 1 91 ? 5.284 -11.134 -7.621 1.00 94.94 91 ASP A C 1
ATOM 738 O O . ASP A 1 91 ? 5.775 -11.986 -6.878 1.00 94.94 91 ASP A O 1
ATOM 742 N N . ILE A 1 92 ? 4.170 -10.466 -7.311 1.00 95.38 92 ILE A N 1
ATOM 743 C CA . ILE A 1 92 ? 3.372 -10.744 -6.112 1.00 95.38 92 ILE A CA 1
ATOM 744 C C . ILE A 1 92 ? 2.654 -12.092 -6.196 1.00 95.38 92 ILE A C 1
ATOM 746 O O . ILE A 1 92 ? 2.455 -12.723 -5.162 1.00 95.38 92 ILE A O 1
ATOM 750 N N . GLU A 1 93 ? 2.267 -12.549 -7.388 1.00 93.31 93 GLU A N 1
ATOM 751 C CA . GLU A 1 93 ? 1.539 -13.813 -7.534 1.00 93.31 93 GLU A CA 1
ATOM 752 C C . GLU A 1 93 ? 2.419 -14.997 -7.125 1.00 93.31 93 GLU A C 1
ATOM 754 O O . GLU A 1 93 ? 1.950 -15.894 -6.435 1.00 93.31 93 GLU A O 1
ATOM 759 N N . SER A 1 94 ? 3.712 -14.949 -7.452 1.00 94.50 94 SER A N 1
ATOM 760 C CA . SER A 1 94 ? 4.692 -15.935 -6.977 1.00 94.50 94 SER A CA 1
ATOM 761 C C . SER A 1 94 ? 5.058 -15.798 -5.490 1.00 94.50 94 SER A C 1
ATOM 763 O O . SER A 1 94 ? 5.639 -16.724 -4.921 1.00 94.50 94 SER A O 1
ATOM 765 N N . ALA A 1 95 ? 4.799 -14.645 -4.864 1.00 94.25 95 ALA A N 1
ATOM 766 C CA . ALA A 1 95 ? 5.194 -14.356 -3.482 1.00 94.25 95 ALA A CA 1
ATOM 767 C C . ALA A 1 95 ? 4.122 -14.712 -2.430 1.00 94.25 95 ALA A C 1
ATOM 769 O O . ALA A 1 95 ? 4.451 -14.753 -1.241 1.00 94.25 95 ALA A O 1
ATOM 770 N N . LEU A 1 96 ? 2.871 -14.936 -2.851 1.00 90.75 96 LEU A N 1
ATOM 771 C CA . LEU A 1 96 ? 1.722 -15.313 -2.012 1.00 90.75 96 LEU A CA 1
ATOM 772 C C . LEU A 1 96 ? 1.453 -16.823 -2.059 1.00 90.75 96 LEU A C 1
ATOM 774 O O . LEU A 1 96 ? 1.081 -17.366 -0.994 1.00 90.75 96 LEU A O 1
#

=== Feature glossary ===
The record interleaves many kinds of information about one protein. Here is each kind framed as the question it answers.

Q: Are the domains correctly placed relative to each other?
A: Predicted aligned error is AlphaFold's pairwise confidence. Unlike pLDDT (per-residue), PAE is per-residue-pair and captures whether two parts of the structure are correctly placed relative to each other. Units are ångströms of expected positional error.

Q: Which residues are in helices, strands, or loops?
A: Eight-state secondary structure (DSSP): H is the canonical α-helix, G the tighter 3₁₀-helix, I the wider π-helix; E/B are β-structure, T and S are turns and bends, and '-' is everything else. DSSP derives these from the pattern of main-chain N–H···O=C hydrogen bonds, not from the sequence.

Q: What if only a Cα trace is available?
A: P-SEA three-state annotation labels each residue as helix, strand, or coil based purely on the geometry of the Cα trace. It serves as a fallback when the full backbone (and thus DSSP) is unavailable.

Q: What are the backbone torsion angles?
A: φ (phi) and ψ (psi) are the two rotatable backbone dihedrals per residue: φ is the C(i-1)–N–Cα–C torsion, ψ is the N–Cα–C–N(i+1) torsion, both in degrees on (−180°, 180°]. α-helical residues cluster near (−60°, −45°); β-strand residues near (−120°, +130°). A Ramachandran plot is simply a scatter of (φ, ψ) for every residue.

Q: What known structures does this most resemble?
A: Structural nearest neighbors (via Foldseek easy-search vs the PDB). Reported per hit: target PDB id, E-value, and alignment TM-score. A TM-score above ~0.5 is the conventional threshold for 'same fold'.

Q: What family and function is it annotated with?
A: Database cross-references. InterPro integrates a dozen domain/family signature databases into unified entries with residue-range hits. GO terms attach function/process/location labels with evidence codes. CATH codes position the fold in a four-level structural taxonomy. Organism is the NCBI-taxonomy species name.

Q: Which residues are buried vs exposed?
A: Solvent accessibility: the surface area of each residue that a 1.4 Å water probe can touch, in Å². When only backbone atoms are present the absolute values are lower than full-atom SASA (side chains contribute most of the area) and are flagged as backbone-only.

Q: What do the diagnostic plots show?
A: Three diagnostic plots accompany the record. The Cα contact map visualizes the tertiary structure as a 2D adjacency matrix (8 Å cutoff, sequence-local contacts suppressed). The Ramachandran plot shows the distribution of backbone (φ, ψ) torsions, with points in the α and β basins reflecting secondary structure content. The PAE plot shows AlphaFold's inter-residue confidence as a color matrix.

Q: What is the amino-acid chain?
A: The amino-acid sequence is the protein's primary structure: the linear order of residues from the N-terminus to the C-terminus, written in one-letter code. Everything else here — the 3D coordinates, the secondary structure, the domain annotations — is ultimately a consequence of this string.

Q: What do the rendered images show?
A: The six renders are orthographic views along the three Cartesian axes in both directions. Representation (cartoon, sticks, or surface) and color scheme (sequence-rainbow or by-chain) vary across proteins so the training set covers all the common visualization conventions.

Q: Where is each backbone atom in 3D?
A: The mmCIF table is the protein's shape written out atom by atom. For each backbone N, Cα, C, and carbonyl O, it records an (x, y, z) coordinate triple in Å plus the residue type, chain letter, and residue number.

Q: How mobile is each atom in the crystal?
A: For experimental (PDB) structures, the B-factor (temperature factor) quantifies the positional spread of each atom in the crystal — a combination of thermal vibration and static disorder — in units of Å². High B-factors mark flexible loops or poorly resolved regions; low B-factors mark the rigid, well-ordered core.

Q: How big and how compact is the whole molecule?
A: Three whole-structure scalars: the radius of gyration (RMS distance of Cα from centroid, in Å), the count of Cα–Cα contacts (pairs closer than 8 Å and separated by more than four residues in sequence — i.e. tertiary, not local, contacts), and the bounding-box dimensions. Together they distinguish compact globular folds from extended fibres or disordered chains.

Q: What does the local fold look like, residue by residue?
A: A 3Di character summarizes, for each residue, the relative orientation of the Cα frame of its nearest spatial neighbor. Because it encodes fold topology rather than chemistry, 3Di alignments detect remote structural similarity that sequence alignment misses.

Q: How confident is the AlphaFold model at each residue?
A: For AlphaFold models, the B-factor field carries pLDDT — the model's own estimate of local accuracy on a 0–100 scale. Regions with pLDDT<50 should be treated as essentially unmodeled; they often correspond to intrinsically disordered segments.